Protein AF-A0A355Q8A9-F1 (afdb_monomer)

pLDDT: mean 72.75, std 16.94, range [30.19, 93.56]

Solvent-accessible surface area (backbone atoms only — not comparable to full-atom values): 9545 Å² total; per-residue (Å²): 133,35,35,38,38,43,34,44,36,39,70,42,90,85,88,65,49,71,47,46,35,33,40,54,41,35,36,38,32,46,67,85,82,77,80,77,80,78,77,77,88,73,92,76,86,88,83,60,71,79,59,50,57,60,53,51,61,63,59,71,73,75,75,90,77,87,79,83,47,67,44,77,67,28,42,50,80,39,84,88,35,41,58,66,72,44,80,50,54,35,59,91,76,72,30,76,30,46,71,50,77,48,70,49,99,85,32,23,43,32,42,37,38,39,39,33,59,58,88,84,31,27,28,43,30,41,32,34,66,40,78,73,42,66,64,87,69,39,74,50,74,50,74,49,70,51,71,73,80,74,76,69,45,83,44,81,42,81,100

Foldseek 3Di:
DWKKKKKKKDWDDDDDFKWKKKWQFKKFFQDDPPPPPPPPDDDDDDDCVVVVVVVVVVVVVPDPPPDDGMDTQAHQVDPVRNFDKDKDKPPPQPFDWDWDWDADPSRIIMIITTGDCPPNTIMIMMMGMRPPDPCVSTDDMDIDMDTPPGDMDIDMDMD

Sequence (159 aa):
MCELLITLTFFLDAYSSKICFLISYVLIFKTIEINFSSNNFISTSMLFCRHIILSFFTMLISNSALSSNLLDIYDFNSPETAGSWMIVNDGVMGGVSQSRLSLDEQGALVFEGKVSLDYGGGFASVRSIVNQLDAEKYQGIFLKIRGDGNKYQLRLRQT

Secondary structure (DSSP, 8-state):
---EEEEEEEEESSS--EEEEEEEEEEEES---------------SS-HHHHHHHHHHHTTS----SSSEEEEEETTSTTTS--EEEEESGGGT---EEEEEE-TTS-EEEEEE---TTT-EEEEEEEEETT--GGG-SEEEEEEEE-S--EEEEEEE-

Nearest PDB structures (foldseek):
  4q56-assembly1_A  TM=4.611E-01  e=6.816E+00  Cornu aspersum
  9deq-assembly1_A  TM=3.152E-01  e=1.961E+00  Homo sapiens
  4ktr-assembly1_A  TM=3.423E-01  e=2.602E+00  [Bacillus] selenitireducens MLS10
  2y7o-assembly1_A  TM=4.104E-01  e=8.550E+00  Candida albicans

Mean predicted aligned error: 13.2 Å

Structure (mmCIF, N/CA/C/O backbone):
data_AF-A0A355Q8A9-F1
#
_entry.id   AF-A0A355Q8A9-F1
#
loop_
_atom_site.group_PDB
_atom_site.id
_atom_site.type_symbol
_atom_site.label_atom_id
_atom_site.label_alt_id
_atom_site.label_comp_id
_atom_site.label_asym_id
_atom_site.label_entity_id
_atom_site.label_seq_id
_atom_site.pdbx_PDB_ins_code
_atom_site.Cartn_x
_atom_site.Cartn_y
_atom_site.Cartn_z
_atom_site.occupancy
_atom_site.B_iso_or_equiv
_atom_site.auth_seq_id
_atom_site.auth_comp_id
_atom_site.auth_asym_id
_atom_site.auth_atom_id
_atom_site.pdbx_PDB_model_num
ATOM 1 N N . MET A 1 1 ? 1.504 4.319 23.824 1.00 54.47 1 MET A N 1
ATOM 2 C CA . MET A 1 1 ? 0.758 4.717 22.614 1.00 54.47 1 MET A CA 1
ATOM 3 C C . MET A 1 1 ? 1.632 4.260 21.466 1.00 54.47 1 MET A C 1
ATOM 5 O O . MET A 1 1 ? 2.736 4.771 21.365 1.00 54.47 1 MET A O 1
ATOM 9 N N . CYS A 1 2 ? 1.237 3.206 20.758 1.00 66.31 2 CYS A N 1
ATOM 10 C CA . CYS A 1 2 ? 2.065 2.581 19.726 1.00 66.31 2 CYS A CA 1
ATOM 11 C C . CYS A 1 2 ? 1.461 2.890 18.357 1.00 66.31 2 CYS A C 1
ATOM 13 O O . CYS A 1 2 ? 0.239 3.003 18.229 1.00 66.31 2 CYS A O 1
ATOM 15 N N . GLU A 1 3 ? 2.315 3.044 17.353 1.00 80.56 3 GLU A N 1
ATOM 16 C CA . GLU A 1 3 ? 1.901 3.205 15.963 1.00 80.56 3 GLU A CA 1
ATOM 17 C C . GLU A 1 3 ? 2.164 1.899 15.218 1.00 80.56 3 GLU A C 1
ATOM 19 O O . GLU A 1 3 ? 3.242 1.308 15.340 1.00 80.56 3 GLU A O 1
ATOM 24 N N . LEU A 1 4 ? 1.179 1.441 14.443 1.00 80.94 4 LEU A N 1
ATOM 25 C CA . LEU A 1 4 ? 1.325 0.276 13.576 1.00 80.94 4 LEU A CA 1
ATOM 26 C C . LEU A 1 4 ? 1.442 0.747 12.128 1.00 80.94 4 LEU A C 1
ATOM 28 O O . LEU A 1 4 ? 0.506 1.307 11.566 1.00 80.94 4 LEU A O 1
ATOM 32 N N . LEU A 1 5 ? 2.579 0.479 11.501 1.00 82.50 5 LEU A N 1
ATOM 33 C CA . LEU A 1 5 ? 2.782 0.683 10.078 1.00 82.50 5 LEU A CA 1
ATOM 34 C C . LEU A 1 5 ? 2.355 -0.573 9.313 1.00 82.50 5 LEU A C 1
ATOM 36 O O . LEU A 1 5 ? 2.938 -1.649 9.477 1.00 82.50 5 LEU A O 1
ATOM 40 N N . ILE A 1 6 ? 1.374 -0.412 8.430 1.00 83.38 6 ILE A N 1
ATOM 41 C CA . ILE A 1 6 ? 0.921 -1.439 7.492 1.00 83.38 6 ILE A CA 1
ATOM 42 C C . ILE A 1 6 ? 1.522 -1.114 6.132 1.00 83.38 6 ILE A C 1
ATOM 44 O O . ILE A 1 6 ? 1.378 -0.000 5.639 1.00 83.38 6 ILE A O 1
ATOM 48 N N . THR A 1 7 ? 2.225 -2.062 5.521 1.00 83.44 7 THR A N 1
ATOM 49 C CA . THR A 1 7 ? 2.821 -1.899 4.189 1.00 83.44 7 THR A CA 1
ATOM 50 C C . THR A 1 7 ? 2.472 -3.095 3.318 1.00 83.44 7 THR A C 1
ATOM 52 O O . THR A 1 7 ? 2.724 -4.233 3.711 1.00 83.44 7 THR A O 1
ATOM 55 N N . LEU A 1 8 ? 1.930 -2.846 2.127 1.00 79.69 8 LEU A N 1
ATOM 56 C CA . LEU A 1 8 ? 1.805 -3.851 1.079 1.00 79.69 8 LEU A CA 1
ATOM 57 C C . LEU A 1 8 ? 2.822 -3.543 -0.017 1.00 79.69 8 LEU A C 1
ATOM 59 O O . LEU A 1 8 ? 2.828 -2.448 -0.581 1.00 79.69 8 LEU A O 1
ATOM 63 N N . THR A 1 9 ? 3.680 -4.509 -0.322 1.00 82.88 9 THR A N 1
ATOM 64 C CA . THR A 1 9 ? 4.737 -4.348 -1.322 1.00 82.88 9 THR A CA 1
ATOM 65 C C . THR A 1 9 ? 4.637 -5.422 -2.388 1.00 82.88 9 THR A C 1
ATOM 67 O O . THR A 1 9 ? 4.447 -6.600 -2.078 1.00 82.88 9 THR A O 1
ATOM 70 N N . PHE A 1 10 ? 4.822 -5.011 -3.640 1.00 81.00 10 PHE A N 1
ATOM 71 C CA . PHE A 1 10 ? 5.128 -5.905 -4.745 1.00 81.00 10 PHE A CA 1
ATOM 72 C C . PHE A 1 10 ? 6.609 -5.807 -5.101 1.00 81.00 10 PHE A C 1
ATOM 74 O O . PHE A 1 10 ? 7.131 -4.701 -5.259 1.00 81.00 10 PHE A O 1
ATOM 81 N N . PHE A 1 11 ? 7.254 -6.960 -5.252 1.00 76.88 11 PHE A N 1
ATOM 82 C CA . PHE A 1 11 ? 8.626 -7.075 -5.733 1.00 76.88 11 PHE A CA 1
ATOM 83 C C . PHE A 1 11 ? 8.620 -7.801 -7.067 1.00 76.88 11 PHE A C 1
ATOM 85 O O . PHE A 1 11 ? 7.938 -8.818 -7.224 1.00 76.88 11 PHE A O 1
ATOM 92 N N . LEU A 1 12 ? 9.367 -7.260 -8.022 1.00 70.00 12 LEU A N 1
ATOM 93 C CA . LEU A 1 12 ? 9.471 -7.839 -9.343 1.00 70.00 12 LEU A CA 1
ATOM 94 C C . LEU A 1 12 ? 10.848 -8.469 -9.539 1.00 70.00 12 LEU A C 1
ATOM 96 O O . LEU A 1 12 ? 11.843 -7.754 -9.598 1.00 70.00 12 LEU A O 1
ATOM 100 N N . ASP A 1 13 ? 10.863 -9.793 -9.729 1.00 62.44 13 ASP A N 1
ATOM 101 C CA . ASP A 1 13 ? 12.112 -10.554 -9.865 1.00 62.44 13 ASP A CA 1
ATOM 102 C C . ASP A 1 13 ? 12.352 -11.137 -11.275 1.00 62.44 13 ASP A C 1
ATOM 104 O O . ASP A 1 13 ? 13.454 -11.612 -11.521 1.00 62.44 13 ASP A O 1
ATOM 108 N N . ALA A 1 14 ? 11.379 -11.105 -12.212 1.00 55.81 14 ALA A N 1
ATOM 109 C CA . ALA A 1 14 ? 11.624 -11.402 -13.648 1.00 55.81 14 ALA A CA 1
ATOM 110 C C . ALA A 1 14 ? 10.412 -11.324 -14.618 1.00 55.81 14 ALA A C 1
ATOM 112 O O . ALA A 1 14 ? 10.646 -11.293 -15.823 1.00 55.81 14 ALA A O 1
ATOM 113 N N . TYR A 1 15 ? 9.138 -11.334 -14.178 1.00 53.66 15 TYR A N 1
ATOM 114 C CA . TYR A 1 15 ? 8.035 -11.765 -15.081 1.00 53.66 15 TYR A CA 1
ATOM 115 C C . TYR A 1 15 ? 6.814 -1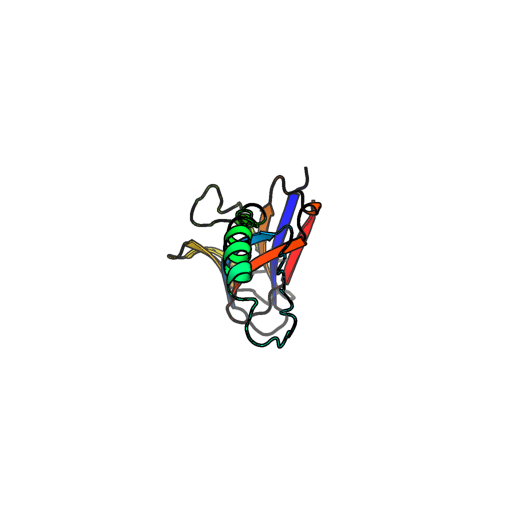0.837 -15.292 1.00 53.66 15 TYR A C 1
ATOM 117 O O . TYR A 1 15 ? 6.115 -11.014 -16.286 1.00 53.66 15 TYR A O 1
ATOM 125 N N . SER A 1 16 ? 6.523 -9.853 -14.435 1.00 59.41 16 SER A N 1
ATOM 126 C CA . SER A 1 16 ? 5.306 -9.016 -14.534 1.00 59.41 16 SER A CA 1
ATOM 127 C C . SER A 1 16 ? 5.563 -7.529 -14.264 1.00 59.41 16 SER A C 1
ATOM 129 O O . SER A 1 16 ? 5.857 -7.138 -13.145 1.00 59.41 16 SER A O 1
ATOM 131 N N . SER A 1 17 ? 5.429 -6.669 -15.279 1.00 68.44 17 SER A N 1
ATOM 132 C CA . SER A 1 17 ? 5.696 -5.225 -15.127 1.00 68.44 17 SER A CA 1
ATOM 133 C C . SER A 1 17 ? 4.497 -4.404 -14.654 1.00 68.44 17 SER A C 1
ATOM 135 O O . SER A 1 17 ? 4.674 -3.243 -14.303 1.00 68.44 17 SER A O 1
ATOM 137 N N . LYS A 1 18 ? 3.280 -4.957 -14.656 1.00 78.62 18 LYS A N 1
ATOM 138 C CA . LYS A 1 18 ? 2.061 -4.236 -14.265 1.00 78.62 18 LYS A CA 1
ATOM 139 C C . LYS A 1 18 ? 1.587 -4.717 -12.907 1.00 78.62 18 LYS A C 1
ATOM 141 O O . LYS A 1 18 ? 1.553 -5.921 -12.672 1.00 78.62 18 LYS A O 1
ATOM 146 N N . ILE A 1 19 ? 1.193 -3.766 -12.069 1.00 76.62 19 ILE A N 1
ATOM 147 C CA . ILE A 1 19 ? 0.560 -4.028 -10.783 1.00 76.62 19 ILE A CA 1
ATOM 148 C C . ILE A 1 19 ? -0.772 -3.294 -10.696 1.00 76.62 19 ILE A C 1
ATOM 150 O O . ILE A 1 19 ? -0.882 -2.141 -11.115 1.00 76.62 19 ILE A O 1
ATOM 154 N N . CYS A 1 20 ? -1.770 -3.959 -10.137 1.00 77.38 20 CYS A N 1
ATOM 155 C CA . CYS A 1 20 ? -3.066 -3.403 -9.798 1.00 77.38 20 CYS A CA 1
ATOM 156 C C . CYS A 1 20 ? -3.692 -4.255 -8.690 1.00 77.38 20 CYS A C 1
ATOM 158 O O . CYS A 1 20 ? -3.933 -5.450 -8.853 1.00 77.38 20 CYS A O 1
ATOM 160 N N . PHE A 1 21 ? -3.979 -3.649 -7.550 1.00 77.94 21 PHE A N 1
ATOM 161 C CA . PHE A 1 21 ? -4.845 -4.261 -6.556 1.00 77.94 21 PHE A CA 1
ATOM 162 C C . PHE A 1 21 ? -5.698 -3.200 -5.890 1.00 77.94 21 PHE A C 1
ATOM 164 O O . PHE A 1 21 ? -5.396 -2.008 -5.909 1.00 77.94 21 PHE A O 1
ATOM 171 N N . LEU A 1 22 ? -6.767 -3.670 -5.272 1.00 81.94 22 LEU A N 1
ATOM 172 C CA . LEU A 1 22 ? -7.739 -2.831 -4.614 1.00 81.94 22 LEU A CA 1
ATOM 173 C C . LEU A 1 22 ? -7.992 -3.335 -3.199 1.00 81.94 22 LEU A C 1
ATOM 175 O O . LEU A 1 22 ? -8.203 -4.532 -2.995 1.00 81.94 22 LEU A O 1
ATOM 179 N N . ILE A 1 23 ? -7.958 -2.421 -2.231 1.00 74.38 23 ILE A N 1
ATOM 180 C CA . ILE A 1 23 ? -8.246 -2.668 -0.819 1.00 74.38 23 ILE A CA 1
ATOM 181 C C . ILE A 1 23 ? -9.608 -2.057 -0.509 1.00 74.38 23 ILE A C 1
ATOM 183 O O . ILE A 1 23 ? -9.785 -0.850 -0.629 1.00 74.38 23 ILE A O 1
ATOM 187 N N . SER A 1 24 ? -10.571 -2.883 -0.100 1.00 61.97 24 SER A N 1
ATOM 188 C CA . SER A 1 24 ? -11.918 -2.394 0.229 1.00 61.97 24 SER A CA 1
ATOM 189 C C . SER A 1 24 ? -12.065 -1.973 1.690 1.00 61.97 24 SER A C 1
ATOM 191 O O . SER A 1 24 ? -12.793 -1.036 1.968 1.00 61.97 24 SER A O 1
ATOM 193 N N . TYR A 1 25 ? -11.409 -2.671 2.621 1.00 67.19 25 TYR A N 1
ATOM 194 C CA . TYR A 1 25 ? -11.372 -2.310 4.043 1.00 67.19 25 TYR A CA 1
ATOM 195 C C . TYR A 1 25 ? -10.264 -3.078 4.766 1.00 67.19 25 TYR A C 1
ATOM 197 O O . TYR A 1 25 ? -9.813 -4.142 4.307 1.00 67.19 25 TYR A O 1
ATOM 205 N N . VAL A 1 26 ? -9.854 -2.543 5.917 1.00 68.06 26 VAL A N 1
ATOM 206 C CA . VAL A 1 26 ? -8.905 -3.178 6.838 1.00 68.06 26 VAL A CA 1
ATOM 207 C C . VAL A 1 26 ? -9.480 -3.145 8.247 1.00 68.06 26 VAL A C 1
ATOM 209 O O . VAL A 1 26 ? -9.788 -2.079 8.774 1.00 68.06 26 VAL A O 1
ATOM 212 N N . LEU A 1 27 ? -9.586 -4.319 8.856 1.00 72.69 27 LEU A N 1
ATOM 213 C CA . LEU A 1 27 ? -10.195 -4.540 10.163 1.00 72.69 27 LEU A CA 1
ATOM 214 C C . LEU A 1 27 ? -9.198 -5.209 11.103 1.00 72.69 27 LEU A C 1
ATOM 216 O O . LEU A 1 27 ? -8.396 -6.036 10.671 1.00 72.69 27 LEU A O 1
ATOM 220 N N . ILE A 1 28 ? -9.300 -4.932 12.399 1.00 70.56 28 ILE A N 1
ATOM 221 C CA . ILE A 1 28 ? -8.595 -5.686 13.443 1.00 70.56 28 ILE A CA 1
ATOM 222 C C . ILE A 1 28 ? -9.617 -6.316 14.384 1.00 70.56 28 ILE A C 1
ATOM 224 O O . ILE A 1 28 ? -10.624 -5.690 14.717 1.00 70.56 28 ILE A O 1
ATOM 228 N N . PHE A 1 29 ? -9.362 -7.555 14.816 1.00 70.50 29 PHE A N 1
ATOM 229 C CA . PHE A 1 29 ? -10.262 -8.291 15.702 1.00 70.50 29 PHE A CA 1
ATOM 230 C C . PHE A 1 29 ? -9.585 -8.796 16.979 1.00 70.50 29 PHE A C 1
ATOM 232 O O . PHE A 1 29 ? -8.417 -9.186 16.979 1.00 70.50 29 PHE A O 1
ATOM 239 N N . LYS A 1 30 ? -10.336 -8.780 18.086 1.00 56.28 30 LYS A N 1
ATOM 240 C CA . LYS A 1 30 ? -9.855 -9.156 19.428 1.00 56.28 30 LYS A CA 1
ATOM 241 C C . LYS A 1 30 ? -9.949 -10.653 19.729 1.00 56.28 30 LYS A C 1
ATOM 243 O O . LYS A 1 30 ? -9.063 -11.180 20.383 1.00 56.28 30 LYS A O 1
ATOM 248 N N . THR A 1 31 ? -10.995 -11.305 19.225 1.00 45.94 31 THR A N 1
ATOM 249 C CA . THR A 1 31 ? -11.239 -12.755 19.223 1.00 45.94 31 THR A CA 1
ATOM 250 C C . THR A 1 31 ? -12.420 -13.014 18.287 1.00 45.94 31 THR A C 1
ATOM 252 O O . THR A 1 31 ? -13.414 -12.287 18.338 1.00 45.94 31 THR A O 1
ATOM 255 N N . ILE A 1 32 ? -12.341 -14.057 17.460 1.00 45.69 32 ILE A N 1
ATOM 256 C CA . ILE A 1 32 ? -13.514 -14.675 16.831 1.00 45.69 32 ILE A CA 1
ATOM 257 C C . ILE A 1 32 ? -13.871 -15.891 17.702 1.00 45.69 32 ILE A C 1
ATOM 259 O O . ILE A 1 32 ? -13.300 -16.965 17.531 1.00 45.69 32 ILE A O 1
ATOM 263 N N . GLU A 1 33 ? -14.768 -15.733 18.682 1.00 37.66 33 GLU A N 1
ATOM 264 C CA . GLU A 1 33 ? -15.346 -16.894 19.371 1.00 37.66 33 GLU A CA 1
ATOM 265 C C . GLU A 1 33 ? -16.378 -17.512 18.428 1.00 37.66 33 GLU A C 1
ATOM 267 O O . GLU A 1 33 ? -17.549 -17.133 18.422 1.00 37.66 33 GLU A O 1
ATOM 272 N N . ILE A 1 34 ? -15.953 -18.467 17.601 1.00 37.44 34 ILE A N 1
ATOM 273 C CA . ILE A 1 34 ? -16.901 -19.397 16.987 1.00 37.44 34 ILE A CA 1
ATOM 274 C C . ILE A 1 34 ? -17.162 -20.475 18.033 1.00 37.44 34 ILE A C 1
ATOM 276 O O . ILE A 1 34 ? -16.446 -21.472 18.118 1.00 37.44 34 ILE A O 1
ATOM 280 N N . ASN A 1 35 ? -18.184 -20.258 18.859 1.00 30.19 35 ASN A N 1
ATOM 281 C CA . ASN A 1 35 ? -18.726 -21.306 19.713 1.00 30.19 35 ASN A CA 1
ATOM 282 C C . ASN A 1 35 ? -19.346 -22.387 18.814 1.00 30.19 35 ASN A C 1
ATOM 284 O O . ASN A 1 35 ? -20.503 -22.290 18.406 1.00 30.19 35 ASN A O 1
ATOM 288 N N . PHE A 1 36 ? -18.575 -23.426 18.481 1.00 32.19 36 PHE A N 1
ATOM 289 C CA . PHE A 1 36 ? -19.138 -24.662 17.948 1.00 32.19 36 PHE A CA 1
ATOM 290 C C . PHE A 1 36 ? -19.924 -25.333 19.073 1.00 32.19 36 PHE A C 1
ATOM 292 O O . PHE A 1 36 ? -19.357 -25.988 19.946 1.00 32.19 36 PHE A O 1
ATOM 299 N N . SER A 1 37 ? -21.246 -25.163 19.061 1.00 31.25 37 SER A N 1
ATOM 300 C CA . SER A 1 37 ? -22.126 -26.000 19.868 1.00 31.25 37 SER A CA 1
ATOM 301 C C . SER A 1 37 ? -21.989 -27.436 19.361 1.00 31.25 37 SER A C 1
ATOM 303 O O . SER A 1 37 ? -22.476 -27.785 18.285 1.00 31.25 37 SER A O 1
ATOM 305 N N . SER A 1 38 ? -21.262 -28.266 20.109 1.00 39.31 38 SER A N 1
ATOM 306 C CA . SER A 1 38 ? -21.320 -29.711 19.935 1.00 39.31 38 SER A CA 1
ATOM 307 C C . SER A 1 38 ? -22.716 -30.157 20.363 1.00 39.31 38 SER A C 1
ATOM 309 O O . SER A 1 38 ? -23.038 -30.249 21.546 1.00 39.31 38 SER A O 1
ATOM 311 N N . ASN A 1 39 ? -23.589 -30.385 19.383 1.00 37.00 39 ASN A N 1
ATOM 312 C CA . ASN A 1 39 ? -24.871 -31.020 19.643 1.00 37.00 39 ASN A CA 1
ATOM 313 C C . ASN A 1 39 ? -24.605 -32.462 20.085 1.00 37.00 39 ASN A C 1
ATOM 315 O O . ASN A 1 39 ? -24.303 -33.334 19.271 1.00 37.00 39 ASN A O 1
ATOM 319 N N . ASN A 1 40 ? -24.706 -32.692 21.395 1.00 38.97 40 ASN A N 1
ATOM 320 C CA . ASN A 1 40 ? -24.765 -34.020 21.980 1.00 38.97 40 ASN A CA 1
ATOM 321 C C . ASN A 1 40 ? -25.949 -34.780 21.376 1.00 38.97 40 ASN A C 1
ATOM 323 O O . ASN A 1 40 ? -27.106 -34.374 21.496 1.00 38.97 40 ASN A O 1
ATOM 327 N N . PHE A 1 41 ? -25.642 -35.900 20.731 1.00 43.38 41 PHE A N 1
ATOM 328 C CA . PHE A 1 41 ? -26.619 -36.864 20.252 1.00 43.38 41 PHE A CA 1
ATOM 329 C C . PHE A 1 41 ? -27.269 -37.527 21.475 1.00 43.38 41 PHE A C 1
ATOM 331 O O . PHE A 1 41 ? -26.679 -38.405 22.101 1.00 43.38 41 PHE A O 1
ATOM 338 N N . ILE A 1 42 ? -28.472 -37.091 21.852 1.00 40.31 42 ILE A N 1
ATOM 339 C CA . ILE A 1 42 ? -29.273 -37.754 22.885 1.00 40.31 42 ILE A CA 1
ATOM 340 C C . ILE A 1 42 ? -30.589 -38.201 22.251 1.00 40.31 42 ILE A C 1
ATOM 342 O O . ILE A 1 42 ? -31.513 -37.420 22.040 1.00 40.31 42 ILE A O 1
ATOM 346 N N . SER A 1 43 ? -30.664 -39.499 21.959 1.00 41.66 43 SER A N 1
ATOM 347 C CA . SER A 1 43 ? -31.917 -40.206 21.704 1.00 41.66 43 SER A CA 1
ATOM 348 C C . SER A 1 43 ? -32.721 -40.266 23.002 1.00 41.66 43 SER A C 1
ATOM 350 O O . SER A 1 43 ? -32.316 -40.974 23.919 1.00 41.66 43 SER A O 1
ATOM 352 N N . THR A 1 44 ? -33.871 -39.592 23.087 1.00 41.12 44 THR A N 1
ATOM 353 C CA . THR A 1 44 ? -34.881 -39.909 24.112 1.00 41.12 44 THR A CA 1
ATOM 354 C C . THR A 1 44 ? -36.298 -39.761 23.562 1.00 41.12 44 THR A C 1
ATOM 356 O O . THR A 1 44 ? -36.695 -38.719 23.043 1.00 41.12 44 THR A O 1
ATOM 359 N N . SER A 1 45 ? -37.071 -40.841 23.663 1.00 46.75 45 SER A N 1
ATOM 360 C CA . SER A 1 45 ? -38.480 -40.897 23.288 1.00 46.75 45 SER A CA 1
ATOM 361 C C . SER A 1 45 ? -39.357 -40.199 24.331 1.00 46.75 45 SER A C 1
ATOM 363 O O . SER A 1 45 ? -39.340 -40.566 25.502 1.00 46.75 45 SER A O 1
ATOM 365 N N . MET A 1 46 ? -40.144 -39.229 23.853 1.00 48.88 46 MET A N 1
ATOM 366 C CA . MET A 1 46 ? -41.439 -38.766 24.374 1.00 48.88 46 MET A CA 1
ATOM 367 C C . MET A 1 46 ? -41.557 -38.575 25.895 1.00 48.88 46 MET A C 1
ATOM 369 O O . MET A 1 46 ? -42.105 -39.434 26.566 1.00 48.88 46 MET A O 1
ATOM 373 N N . LEU A 1 47 ? -41.125 -37.415 26.411 1.00 48.00 47 LEU A N 1
ATOM 374 C CA . LEU A 1 47 ? -41.716 -36.721 27.588 1.00 48.00 47 LEU A CA 1
ATOM 375 C C . LEU A 1 47 ? -41.032 -35.367 27.907 1.00 48.00 47 LEU A C 1
ATOM 377 O O . LEU A 1 47 ? -41.528 -34.594 28.719 1.00 48.00 47 LEU A O 1
ATOM 381 N N . PHE A 1 48 ? -39.951 -35.009 27.206 1.00 48.19 48 PHE A N 1
ATOM 382 C CA . PHE A 1 48 ? -39.165 -33.785 27.443 1.00 48.19 48 PHE A CA 1
ATOM 383 C C . PHE A 1 48 ? -39.759 -32.483 26.843 1.00 48.19 48 PHE A C 1
ATOM 385 O O . PHE A 1 48 ? -39.324 -31.378 27.169 1.00 48.19 48 PHE A O 1
ATOM 392 N N . CYS A 1 49 ? -40.776 -32.583 25.978 1.00 47.31 49 CYS A N 1
ATOM 393 C CA . CYS A 1 49 ? -41.210 -31.491 25.092 1.00 47.31 49 CYS A CA 1
ATOM 394 C C . CYS A 1 49 ? -41.697 -30.222 25.830 1.00 47.31 49 CYS A C 1
ATOM 396 O O . CYS A 1 49 ? -41.512 -29.117 25.332 1.00 47.31 49 CYS A O 1
ATOM 398 N N . ARG A 1 50 ? -42.236 -30.337 27.056 1.00 46.25 50 ARG A N 1
ATOM 399 C CA . ARG A 1 50 ? -42.762 -29.177 27.806 1.00 46.25 50 ARG A CA 1
ATOM 400 C C . ARG A 1 50 ? -41.703 -28.390 28.594 1.00 46.25 50 ARG A C 1
ATOM 402 O O . ARG A 1 50 ? -41.967 -27.252 28.962 1.00 46.25 50 ARG A O 1
ATOM 409 N N . HIS A 1 51 ? -40.528 -28.959 28.871 1.00 48.62 51 HIS A N 1
ATOM 410 C CA . HIS A 1 51 ? -39.435 -28.254 29.570 1.00 48.62 51 HIS A CA 1
ATOM 411 C C . HIS A 1 51 ? -38.364 -27.725 28.607 1.00 48.62 51 HIS A C 1
ATOM 413 O O . HIS A 1 51 ? -37.748 -26.705 28.899 1.00 48.62 51 HIS A O 1
ATOM 419 N N . ILE A 1 52 ? -38.231 -28.328 27.418 1.00 54.59 52 ILE A N 1
ATOM 420 C CA . ILE A 1 52 ? -37.351 -27.835 26.343 1.00 54.59 52 ILE A CA 1
ATOM 421 C C . ILE A 1 52 ? -37.817 -26.473 25.825 1.00 54.59 52 ILE A C 1
ATOM 423 O O . ILE A 1 52 ? -36.994 -25.595 25.604 1.00 54.59 52 ILE A O 1
ATOM 427 N N . ILE A 1 53 ? -39.129 -26.268 25.659 1.00 56.59 53 ILE A N 1
ATOM 428 C CA . ILE A 1 53 ? -39.668 -25.029 25.072 1.00 56.59 53 ILE A CA 1
ATOM 429 C C . ILE A 1 53 ? -39.434 -23.820 25.997 1.00 56.59 53 ILE A C 1
ATOM 431 O O . ILE A 1 53 ? -39.099 -22.740 25.515 1.00 56.59 53 ILE A O 1
ATOM 435 N N . LEU A 1 54 ? -39.543 -24.000 27.321 1.00 52.75 54 LEU A N 1
ATOM 436 C CA . LEU A 1 54 ? -39.307 -22.925 28.294 1.00 52.75 54 LEU A CA 1
ATOM 437 C C . LEU A 1 54 ? -37.810 -22.611 28.465 1.00 52.75 54 LEU A C 1
ATOM 439 O O . LEU A 1 54 ? -37.454 -21.444 28.601 1.00 52.75 54 LEU A O 1
ATOM 443 N N . SER A 1 55 ? -36.932 -23.623 28.402 1.00 53.53 55 SER A N 1
ATOM 444 C CA . SER A 1 55 ? -35.478 -23.414 28.489 1.00 53.53 55 SER A CA 1
ATOM 445 C C . SER A 1 55 ? -34.884 -22.840 27.197 1.00 53.53 55 SER A C 1
ATOM 447 O O . SER A 1 55 ? -33.936 -22.059 27.256 1.00 53.53 55 SER A O 1
ATOM 449 N N . PHE A 1 56 ? -35.456 -23.167 26.030 1.00 53.41 56 PHE A N 1
ATOM 450 C CA . PHE A 1 56 ? -35.095 -22.547 24.749 1.00 53.41 56 PHE A CA 1
ATOM 451 C C . PHE A 1 56 ? -35.448 -21.056 24.715 1.00 53.41 56 PHE A C 1
ATOM 453 O O . PHE A 1 56 ? -34.686 -20.259 24.172 1.00 53.41 56 PHE A O 1
ATOM 460 N N . PHE A 1 57 ? -36.567 -20.663 25.333 1.00 51.84 57 PHE A N 1
ATOM 461 C CA . PHE A 1 57 ? -36.999 -19.265 25.372 1.00 51.84 57 PHE A CA 1
ATOM 462 C C . PHE A 1 57 ? -36.087 -18.393 26.250 1.00 51.84 57 PHE A C 1
ATOM 464 O O . PHE A 1 57 ? -35.793 -17.255 25.896 1.00 51.84 57 PHE A O 1
ATOM 471 N N . THR A 1 58 ? -35.563 -18.937 27.353 1.00 53.78 58 THR A N 1
ATOM 472 C CA . THR A 1 58 ? -34.590 -18.235 28.210 1.00 53.78 58 THR A CA 1
ATOM 473 C C . THR A 1 58 ? -33.173 -18.208 27.630 1.00 53.78 58 THR A C 1
ATOM 475 O O . THR A 1 58 ? -32.414 -17.293 27.927 1.00 53.78 58 THR A O 1
ATOM 478 N N . MET A 1 59 ? -32.812 -19.172 26.775 1.00 52.44 59 MET A N 1
ATOM 479 C CA . MET A 1 59 ? -31.486 -19.255 26.144 1.00 52.44 59 MET A CA 1
ATOM 480 C C . MET A 1 59 ? -31.330 -18.309 24.935 1.00 52.44 59 MET A C 1
ATOM 482 O O . MET A 1 59 ? -30.212 -17.964 24.564 1.00 52.44 59 MET A O 1
ATOM 486 N N . LEU A 1 60 ? -32.434 -17.829 24.352 1.00 52.34 60 LEU A N 1
ATOM 487 C CA . LEU A 1 60 ? -32.421 -16.883 23.227 1.00 52.34 60 LEU A CA 1
ATOM 488 C C . LEU A 1 60 ? -32.138 -15.422 23.626 1.00 52.34 60 LEU A C 1
ATOM 490 O O . LEU A 1 60 ? -31.882 -14.602 22.750 1.00 52.34 60 LEU A O 1
ATOM 494 N N . ILE A 1 61 ? -32.149 -15.082 24.921 1.00 56.84 61 ILE A N 1
ATOM 495 C CA . ILE A 1 61 ? -31.956 -13.694 25.396 1.00 56.84 61 ILE A CA 1
ATOM 496 C C . ILE A 1 61 ? -30.493 -13.413 25.801 1.00 56.84 61 ILE A C 1
ATOM 498 O O . ILE A 1 61 ? -30.110 -12.271 26.035 1.00 56.84 61 ILE A O 1
ATOM 502 N N . SER A 1 62 ? -29.619 -14.419 25.815 1.00 55.34 62 SER A N 1
ATOM 503 C CA . SER A 1 62 ? -28.219 -14.259 26.228 1.00 55.34 62 SER A CA 1
ATOM 504 C C . SER A 1 62 ? -27.265 -14.393 25.049 1.00 55.34 62 SER A C 1
ATOM 506 O O . SER A 1 62 ? -26.516 -15.354 24.999 1.00 55.34 62 SER A O 1
ATOM 508 N N . ASN A 1 63 ? -27.317 -13.465 24.089 1.00 53.84 63 ASN A N 1
ATOM 509 C CA . ASN A 1 63 ? -26.202 -13.161 23.175 1.00 53.84 63 ASN A CA 1
ATOM 510 C C . ASN A 1 63 ? -26.484 -11.875 22.378 1.00 53.84 63 ASN A C 1
ATOM 512 O O . ASN A 1 63 ? -26.565 -11.877 21.154 1.00 53.84 63 ASN A O 1
ATOM 516 N N . SER A 1 64 ? -26.610 -10.742 23.069 1.00 52.94 64 SER A N 1
ATOM 517 C CA . SER A 1 64 ? -26.528 -9.414 22.442 1.00 52.94 64 SER A CA 1
ATOM 518 C C . SER A 1 64 ? -25.167 -8.764 22.719 1.00 52.94 64 SER A C 1
ATOM 520 O O . SER A 1 64 ? -25.091 -7.618 23.154 1.00 52.94 64 SER A O 1
ATOM 522 N N . ALA A 1 65 ? -24.082 -9.514 22.514 1.00 50.38 65 ALA A N 1
ATOM 523 C CA . ALA A 1 65 ? -22.710 -9.024 22.665 1.00 50.38 65 ALA A CA 1
ATOM 524 C C . ALA A 1 65 ? -21.856 -9.357 21.431 1.00 50.38 65 ALA A C 1
ATOM 526 O O . ALA A 1 65 ? -20.699 -9.745 21.542 1.00 50.38 65 ALA A O 1
ATOM 527 N N . LEU A 1 66 ? -22.422 -9.210 20.233 1.00 47.88 66 LEU A N 1
ATOM 528 C CA . LEU A 1 66 ? -21.670 -9.314 18.983 1.00 47.88 66 LEU A CA 1
ATOM 529 C C . LEU A 1 66 ? -21.569 -7.937 18.318 1.00 47.88 66 LEU A C 1
ATOM 531 O O . LEU A 1 66 ? -22.121 -7.725 17.248 1.00 47.88 66 LEU A O 1
ATOM 535 N N . SER A 1 67 ? -20.927 -6.966 18.974 1.00 50.03 67 SER A N 1
ATOM 536 C CA . SER A 1 67 ? -20.675 -5.669 18.317 1.00 50.03 67 SER A CA 1
ATOM 537 C C . SER A 1 67 ? -19.446 -4.888 18.803 1.00 50.03 67 SER A C 1
ATOM 539 O O . SER A 1 67 ? -19.245 -3.770 18.346 1.00 50.03 67 SER A O 1
ATOM 541 N N . SER A 1 68 ? -18.591 -5.427 19.682 1.00 54.25 68 SER A N 1
ATOM 542 C CA . SER A 1 68 ? -17.430 -4.680 20.216 1.00 54.25 68 SER A CA 1
ATOM 543 C C . SER A 1 68 ? -16.062 -5.313 19.933 1.00 54.25 68 SER A C 1
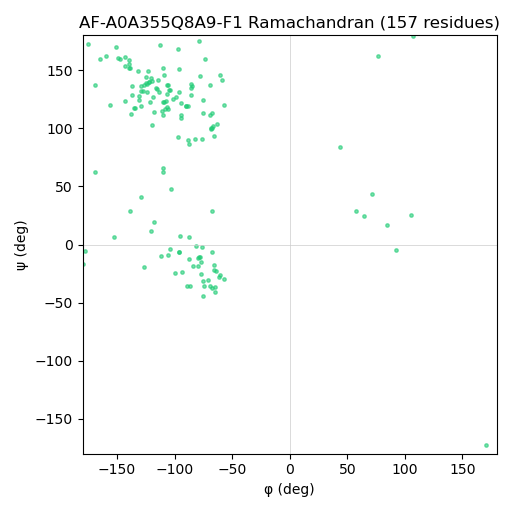ATOM 545 O O . SER A 1 68 ? -15.072 -4.912 20.539 1.00 54.25 68 SER A O 1
ATOM 547 N N . ASN A 1 69 ? -15.988 -6.324 19.061 1.00 63.28 69 ASN A N 1
ATOM 548 C CA . ASN A 1 69 ? -14.753 -7.088 18.820 1.00 63.28 69 ASN A CA 1
ATOM 549 C C . ASN A 1 69 ? -14.031 -6.735 17.512 1.00 63.28 69 ASN A C 1
ATOM 551 O O . ASN A 1 69 ? -12.955 -7.282 17.278 1.00 63.28 69 ASN A O 1
ATOM 555 N N . LEU A 1 70 ? -14.608 -5.856 16.687 1.00 67.19 70 LEU A N 1
ATOM 556 C CA . LEU A 1 70 ? -14.070 -5.426 15.397 1.00 67.19 70 LEU A CA 1
ATOM 557 C C . LEU A 1 70 ? -13.821 -3.918 15.421 1.00 67.19 70 LEU A C 1
ATOM 559 O O . LEU A 1 70 ? -14.725 -3.153 15.750 1.00 67.19 70 LEU A O 1
ATOM 563 N N . LEU A 1 71 ? -12.600 -3.516 15.078 1.00 77.44 71 LEU A N 1
ATOM 564 C CA . LEU A 1 71 ? -12.241 -2.125 14.823 1.00 77.44 71 LEU A CA 1
ATOM 565 C C . LEU A 1 71 ? -11.947 -1.969 13.331 1.00 77.44 71 LEU A C 1
ATOM 567 O O . LEU A 1 71 ? -10.978 -2.555 12.839 1.00 77.44 71 LEU A O 1
ATOM 571 N N . ASP A 1 72 ? -12.767 -1.183 12.632 1.00 76.94 72 ASP A N 1
ATOM 572 C CA . ASP A 1 72 ? -12.463 -0.709 11.279 1.00 76.94 72 ASP A CA 1
ATOM 573 C C . ASP A 1 72 ? -11.313 0.289 11.367 1.00 76.94 72 ASP A C 1
ATOM 575 O O . ASP A 1 72 ? -11.450 1.368 11.942 1.00 76.94 72 ASP A O 1
ATOM 579 N N . ILE A 1 73 ? -10.152 -0.101 10.840 1.00 81.19 73 ILE A N 1
ATOM 580 C CA . ILE A 1 73 ? -8.991 0.788 10.755 1.00 81.19 73 ILE A CA 1
ATOM 581 C C . ILE A 1 73 ? -9.198 1.790 9.627 1.00 81.19 73 ILE A C 1
ATOM 583 O O . ILE A 1 73 ? -8.880 2.967 9.776 1.00 81.19 73 ILE A O 1
ATOM 587 N N . TYR A 1 74 ? -9.674 1.285 8.486 1.00 82.94 74 TYR A N 1
ATOM 588 C CA . TYR A 1 74 ? -9.821 2.063 7.272 1.00 82.94 74 TYR A CA 1
ATOM 589 C C . TYR A 1 74 ? -11.175 1.802 6.627 1.00 82.94 74 TYR A C 1
ATOM 591 O O . TYR A 1 74 ? -11.444 0.686 6.175 1.00 82.94 74 TYR A O 1
ATOM 599 N N . ASP A 1 75 ? -11.966 2.868 6.545 1.00 80.25 75 ASP A N 1
ATOM 600 C CA . ASP A 1 75 ? -13.158 2.969 5.710 1.00 80.25 75 ASP A CA 1
ATOM 601 C C . ASP A 1 75 ? -12.929 4.088 4.694 1.00 80.25 75 ASP A C 1
ATOM 603 O O . ASP A 1 75 ? -12.803 5.262 5.046 1.00 80.25 75 ASP A O 1
ATOM 607 N N . PHE A 1 76 ? -12.848 3.710 3.424 1.00 81.50 76 PHE A N 1
ATOM 608 C CA . PHE A 1 76 ? -12.552 4.619 2.323 1.00 81.50 76 PHE A CA 1
ATOM 609 C C . PHE A 1 76 ? -13.777 5.414 1.843 1.00 81.50 76 PHE A C 1
ATOM 611 O O . PHE A 1 76 ? -13.634 6.261 0.962 1.00 81.50 76 PHE A O 1
ATOM 618 N N . ASN A 1 77 ? -14.961 5.189 2.427 1.00 79.00 77 ASN A N 1
ATOM 619 C CA . ASN A 1 77 ? -16.160 5.983 2.145 1.00 79.00 77 ASN A CA 1
ATOM 620 C C . ASN A 1 77 ? -16.150 7.358 2.834 1.00 79.00 77 ASN A C 1
ATOM 622 O O . ASN A 1 77 ? -16.932 8.232 2.458 1.00 79.00 77 ASN A O 1
ATOM 62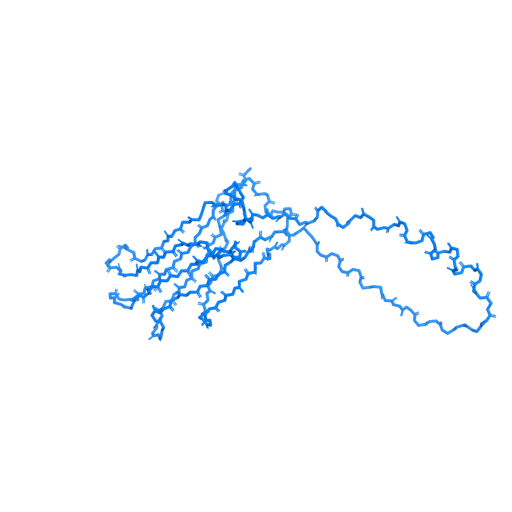6 N N . SER A 1 78 ? -1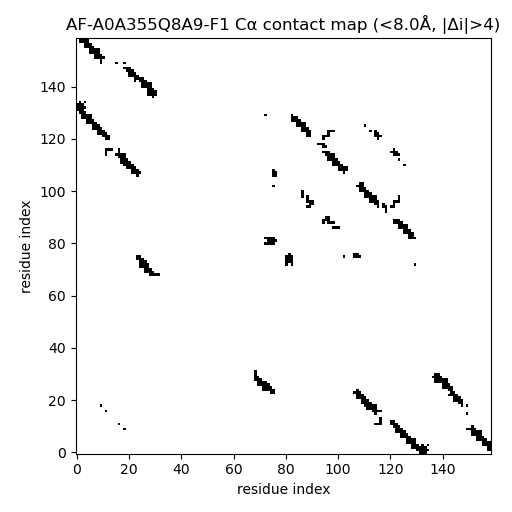5.274 7.573 3.823 1.00 77.38 78 SER A N 1
ATOM 627 C CA . SER A 1 78 ? -15.085 8.866 4.488 1.00 77.38 78 SER A CA 1
ATOM 628 C C . SER A 1 78 ? -13.606 9.277 4.493 1.00 77.38 78 SER A C 1
ATOM 630 O O . SER A 1 78 ? -12.749 8.483 4.885 1.00 77.38 78 SER A O 1
ATOM 632 N N . PRO A 1 79 ? -13.267 10.527 4.115 1.00 73.38 79 PRO A N 1
ATOM 633 C CA . PRO A 1 79 ? -11.887 11.019 4.141 1.00 73.38 79 PRO A CA 1
ATOM 634 C C . PRO A 1 79 ? -11.215 10.935 5.517 1.00 73.38 79 PRO A C 1
ATOM 636 O O . PRO A 1 79 ? -10.000 10.777 5.597 1.00 73.38 79 PRO A O 1
ATOM 639 N N . GLU A 1 80 ? -11.994 11.032 6.597 1.00 74.00 80 GLU A N 1
ATOM 640 C CA . GLU A 1 80 ? -11.485 10.985 7.973 1.00 74.00 80 GLU A CA 1
ATOM 641 C C . GLU A 1 80 ? -11.009 9.580 8.366 1.00 74.00 80 GLU A C 1
ATOM 643 O O . GLU A 1 80 ? -10.069 9.430 9.144 1.00 74.00 80 GLU A O 1
ATOM 648 N N . THR A 1 81 ? -11.632 8.550 7.793 1.00 76.88 81 THR A N 1
ATOM 649 C CA . THR A 1 81 ? -11.364 7.137 8.084 1.00 76.88 81 THR A CA 1
ATOM 650 C C . THR A 1 81 ? -10.584 6.436 6.977 1.00 76.88 81 THR A C 1
ATOM 652 O O . THR A 1 81 ? -1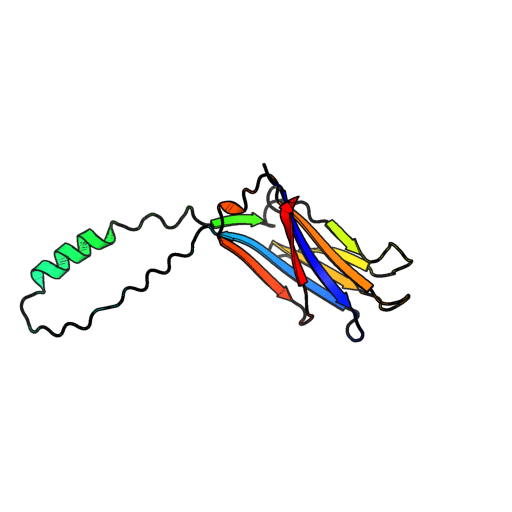0.119 5.323 7.183 1.00 76.88 81 THR A O 1
ATOM 655 N N . ALA A 1 82 ? -10.386 7.068 5.817 1.00 77.62 82 ALA A N 1
ATOM 656 C CA . ALA A 1 82 ? -9.653 6.490 4.687 1.00 77.62 82 ALA A CA 1
ATOM 657 C C . ALA A 1 82 ? -8.159 6.268 4.993 1.00 77.62 82 ALA A C 1
ATOM 659 O O . ALA A 1 82 ? -7.504 5.434 4.364 1.00 77.62 82 ALA A O 1
ATOM 660 N N . GLY A 1 83 ? -7.627 6.990 5.983 1.00 81.44 83 GLY A N 1
ATOM 661 C CA . GLY A 1 83 ? -6.235 6.904 6.400 1.00 81.44 83 GLY A CA 1
ATOM 662 C C . GLY A 1 83 ? -5.256 7.609 5.465 1.00 81.44 83 GLY A C 1
ATOM 663 O O . GLY A 1 83 ? -5.533 7.889 4.300 1.00 81.44 83 GLY A O 1
ATOM 664 N N . SER A 1 84 ? -4.055 7.867 5.979 1.00 86.25 84 SER A N 1
ATOM 665 C CA . SER A 1 84 ? -2.974 8.488 5.210 1.00 86.25 84 SER A CA 1
ATOM 666 C C . SER A 1 84 ? -2.156 7.414 4.501 1.00 86.25 84 SER A C 1
ATOM 668 O O . SER A 1 84 ? -1.203 6.871 5.068 1.00 86.25 84 SER A O 1
ATOM 670 N N . TRP A 1 85 ? -2.545 7.063 3.277 1.00 91.12 85 TRP A N 1
ATOM 671 C CA . TRP A 1 85 ? -1.797 6.121 2.445 1.00 91.12 85 TRP A CA 1
ATOM 672 C C . TRP A 1 85 ? -0.701 6.835 1.655 1.00 91.12 85 TRP A C 1
ATOM 674 O O . TRP A 1 85 ? -0.910 7.894 1.068 1.00 91.12 85 TRP A O 1
ATOM 684 N N . MET A 1 86 ? 0.486 6.241 1.641 1.00 91.94 86 MET A N 1
ATOM 685 C CA . MET A 1 86 ? 1.680 6.777 0.999 1.00 91.94 86 MET A CA 1
ATOM 686 C C . MET A 1 86 ? 2.272 5.746 0.050 1.00 91.94 86 MET A C 1
ATOM 688 O O . MET A 1 86 ? 2.413 4.573 0.398 1.00 91.94 86 MET A O 1
ATOM 692 N N . ILE A 1 87 ? 2.679 6.216 -1.122 1.00 93.38 87 ILE A N 1
ATOM 693 C CA . ILE A 1 87 ? 3.388 5.423 -2.120 1.00 93.38 87 ILE A CA 1
ATOM 694 C C . ILE A 1 87 ? 4.884 5.450 -1.821 1.00 93.38 87 ILE A C 1
ATOM 696 O O . ILE A 1 87 ? 5.443 6.502 -1.512 1.00 93.38 87 ILE A O 1
ATOM 700 N N . VAL A 1 88 ? 5.541 4.300 -1.954 1.00 92.38 88 VAL A N 1
ATOM 701 C CA . VAL A 1 88 ? 7.001 4.191 -1.921 1.00 92.38 88 VAL A CA 1
ATOM 702 C C . VAL A 1 88 ? 7.457 3.282 -3.059 1.00 92.38 88 VAL A C 1
ATOM 704 O O . VAL A 1 88 ? 7.125 2.095 -3.079 1.00 92.38 88 VAL A O 1
ATOM 707 N N . ASN A 1 89 ? 8.239 3.849 -3.977 1.00 91.44 89 ASN A N 1
ATOM 708 C CA . ASN A 1 89 ? 8.851 3.158 -5.114 1.00 91.44 89 ASN A CA 1
ATOM 709 C C . ASN A 1 89 ? 10.384 3.104 -4.956 1.00 91.44 89 ASN A C 1
ATOM 711 O O . ASN A 1 89 ? 10.959 3.756 -4.082 1.00 91.44 89 ASN A O 1
ATOM 715 N N . ASP A 1 90 ? 11.041 2.352 -5.830 1.00 85.69 90 ASP A N 1
ATOM 716 C CA . ASP A 1 90 ? 12.481 2.050 -5.900 1.00 85.69 90 ASP A CA 1
ATOM 717 C C . ASP A 1 90 ? 13.434 3.217 -6.260 1.00 85.69 90 ASP A C 1
ATOM 719 O O . ASP A 1 90 ? 14.536 3.009 -6.767 1.00 85.69 90 ASP A O 1
ATOM 723 N N . GLY A 1 91 ? 13.085 4.461 -5.929 1.00 78.06 91 GLY A N 1
ATOM 724 C CA . GLY A 1 91 ? 13.805 5.655 -6.400 1.00 78.06 91 GLY A CA 1
ATOM 725 C C . GLY A 1 91 ? 15.237 5.867 -5.873 1.00 78.06 91 GLY A C 1
ATOM 726 O O . GLY A 1 91 ? 15.913 6.784 -6.330 1.00 78.06 91 GLY A O 1
ATOM 727 N N . VAL A 1 92 ? 15.735 5.063 -4.925 1.00 67.50 92 VAL A N 1
ATOM 728 C CA . VAL A 1 92 ? 16.997 5.349 -4.201 1.00 67.50 92 VAL A CA 1
ATOM 729 C C . VAL A 1 92 ? 18.271 4.998 -4.993 1.00 67.50 92 VAL A C 1
ATOM 731 O O . VAL A 1 92 ? 19.347 5.445 -4.621 1.00 67.50 92 VAL A O 1
ATOM 734 N N . MET A 1 93 ? 18.189 4.296 -6.126 1.00 64.75 93 MET A N 1
ATOM 735 C CA . MET A 1 93 ? 19.365 3.965 -6.962 1.00 64.75 93 MET A CA 1
ATOM 736 C C . MET A 1 93 ? 19.095 4.110 -8.470 1.00 64.75 93 MET A C 1
ATOM 738 O O . MET A 1 93 ? 19.688 3.408 -9.283 1.00 64.75 93 MET A O 1
ATOM 742 N N . GLY A 1 94 ? 18.188 5.013 -8.856 1.00 71.31 94 GLY A N 1
ATOM 743 C CA . GLY A 1 94 ? 17.778 5.174 -10.257 1.00 71.31 94 GLY A CA 1
ATOM 744 C C . GLY A 1 94 ? 16.684 4.203 -10.706 1.00 71.31 94 GLY A C 1
ATOM 745 O O . GLY A 1 94 ? 16.469 4.053 -11.906 1.00 71.31 94 GLY A O 1
ATOM 746 N N . GLY A 1 95 ? 15.980 3.568 -9.762 1.00 80.69 95 GLY A N 1
ATOM 747 C CA . GLY A 1 95 ? 14.765 2.816 -10.059 1.00 80.69 95 GLY A CA 1
ATOM 748 C C . GLY A 1 95 ? 13.710 3.713 -10.706 1.00 80.69 95 GLY A C 1
ATOM 749 O O . GLY A 1 95 ? 13.576 4.897 -10.380 1.00 80.69 95 GLY A O 1
ATOM 750 N N . VAL A 1 96 ? 12.999 3.149 -11.678 1.00 87.31 96 VAL A N 1
ATOM 751 C CA . VAL A 1 96 ? 12.042 3.870 -12.531 1.00 87.31 96 VAL A CA 1
ATOM 752 C C . VAL A 1 96 ? 10.617 3.342 -12.368 1.00 87.31 96 VAL A C 1
ATOM 754 O O . VAL A 1 96 ? 9.769 3.560 -13.238 1.00 87.31 96 VAL A O 1
ATOM 757 N N . SER A 1 97 ? 10.332 2.646 -11.263 1.00 90.06 97 SER A N 1
ATOM 758 C CA . SER A 1 97 ? 8.983 2.171 -10.975 1.00 90.06 97 SER A CA 1
ATOM 759 C C . SER A 1 97 ? 8.058 3.343 -10.651 1.00 90.06 97 SER A C 1
ATOM 761 O O . SER A 1 97 ? 8.401 4.277 -9.922 1.00 90.06 97 SER A O 1
ATOM 763 N N . GLN A 1 98 ? 6.848 3.294 -11.199 1.00 91.44 98 GLN A N 1
ATOM 764 C CA . GLN A 1 98 ? 5.839 4.334 -11.035 1.00 91.44 98 GLN A CA 1
ATOM 765 C C . GLN A 1 98 ? 4.533 3.709 -10.586 1.00 91.44 98 GLN A C 1
ATOM 767 O O . GLN A 1 98 ? 4.103 2.689 -11.117 1.00 91.44 98 GLN A O 1
ATOM 772 N N . SER A 1 99 ? 3.877 4.337 -9.624 1.00 92.19 99 SER A N 1
ATOM 773 C CA . SER A 1 99 ? 2.601 3.870 -9.098 1.00 92.19 99 SER A CA 1
ATOM 774 C C . SER A 1 99 ? 1.758 5.052 -8.643 1.00 92.19 99 SER A C 1
ATOM 776 O O . SER A 1 99 ? 2.267 6.160 -8.451 1.00 92.19 99 SER A O 1
ATOM 778 N N . ARG A 1 100 ? 0.454 4.820 -8.522 1.00 93.56 100 ARG A N 1
ATOM 779 C CA . ARG A 1 100 ? -0.537 5.802 -8.091 1.00 93.56 100 ARG A CA 1
ATOM 780 C C . ARG A 1 100 ? -1.557 5.168 -7.157 1.00 93.56 100 ARG A C 1
ATOM 782 O O . ARG A 1 100 ? -1.758 3.954 -7.167 1.00 93.56 100 ARG A O 1
ATOM 789 N N . LEU A 1 101 ? -2.210 6.030 -6.387 1.00 92.44 101 LEU A N 1
ATOM 790 C CA . LEU A 1 101 ? -3.363 5.699 -5.567 1.00 92.44 101 LEU A CA 1
ATOM 791 C C . LEU A 1 101 ? -4.583 6.443 -6.089 1.00 92.44 101 LEU A C 1
ATOM 793 O O . LEU A 1 101 ? -4.486 7.601 -6.492 1.00 92.44 101 LEU A O 1
ATOM 797 N N . SER A 1 102 ? -5.723 5.771 -6.058 1.00 91.38 102 SER A N 1
ATOM 798 C CA . SER A 1 102 ? -7.029 6.350 -6.364 1.00 91.38 102 SER A CA 1
ATOM 799 C C . SER A 1 102 ? -8.118 5.621 -5.580 1.00 91.38 102 SER A C 1
ATOM 801 O O . SER A 1 102 ? -7.845 4.591 -4.966 1.00 91.38 102 SER A O 1
ATOM 803 N N . LEU A 1 103 ? -9.334 6.158 -5.582 1.00 89.38 103 LEU A N 1
ATOM 804 C CA . LEU A 1 103 ? -10.525 5.468 -5.092 1.00 89.38 103 LEU A CA 1
ATOM 805 C C . LEU A 1 103 ? -11.362 5.036 -6.296 1.00 89.38 103 LEU A C 1
ATOM 807 O O . LEU A 1 103 ? -11.499 5.812 -7.244 1.00 89.38 103 LEU A O 1
ATOM 811 N N . ASP A 1 104 ? -11.889 3.814 -6.275 1.00 87.00 104 ASP A N 1
ATOM 812 C CA . ASP A 1 104 ? -12.875 3.382 -7.266 1.00 87.00 104 ASP A CA 1
ATOM 813 C C . ASP A 1 104 ? -14.282 3.919 -6.941 1.00 87.00 104 ASP A C 1
ATOM 815 O O . ASP A 1 104 ? -14.526 4.539 -5.903 1.00 87.00 104 ASP A O 1
ATOM 819 N N . GLU A 1 105 ? -15.234 3.667 -7.839 1.00 84.00 105 GLU A N 1
ATOM 820 C CA . GLU A 1 105 ? -16.635 4.076 -7.668 1.00 84.00 105 GLU A CA 1
ATOM 821 C C . GLU A 1 105 ? -17.339 3.370 -6.496 1.00 84.00 105 GLU A C 1
ATOM 823 O O . GLU A 1 105 ? -18.392 3.818 -6.047 1.00 84.00 105 GLU A O 1
ATOM 828 N N . GLN A 1 106 ? -16.785 2.257 -6.011 1.00 83.88 106 GLN A N 1
ATOM 829 C CA . GLN A 1 106 ? -17.314 1.481 -4.892 1.00 83.88 106 GLN A CA 1
ATOM 830 C C . GLN A 1 106 ? -16.659 1.859 -3.555 1.00 83.88 106 GLN A C 1
ATOM 832 O O . GLN A 1 106 ? -16.925 1.200 -2.548 1.00 83.88 106 GLN A O 1
ATOM 837 N N . GLY A 1 107 ? -15.830 2.908 -3.534 1.00 83.00 107 GLY A N 1
ATOM 838 C CA . GLY A 1 107 ? -15.168 3.381 -2.327 1.00 83.00 107 GLY A CA 1
ATOM 839 C C . GLY A 1 107 ? -14.075 2.429 -1.860 1.00 83.00 107 GLY A C 1
ATOM 840 O O . GLY A 1 107 ? -13.988 2.128 -0.679 1.00 83.00 107 GLY A O 1
ATOM 841 N N . ALA A 1 108 ? -13.253 1.910 -2.766 1.00 86.00 108 ALA A N 1
ATOM 842 C CA . ALA A 1 108 ? -12.104 1.089 -2.427 1.00 86.00 108 ALA A CA 1
ATOM 843 C C . ALA A 1 108 ? -10.798 1.700 -2.941 1.00 86.00 108 ALA A C 1
ATOM 845 O O . ALA A 1 108 ? -10.735 2.279 -4.026 1.00 86.00 108 ALA A O 1
ATOM 846 N N . LEU A 1 109 ? -9.732 1.558 -2.153 1.00 89.44 109 LEU A N 1
ATOM 847 C CA . LEU A 1 109 ? -8.418 2.095 -2.475 1.00 89.44 109 LEU A CA 1
ATOM 848 C C . LEU A 1 109 ? -7.745 1.253 -3.552 1.00 89.44 109 LEU A C 1
ATOM 850 O O . LEU A 1 109 ? -7.359 0.113 -3.308 1.00 89.44 109 LEU A O 1
ATOM 854 N N . VAL A 1 110 ? -7.556 1.841 -4.725 1.00 91.00 110 VAL A N 1
ATOM 855 C CA . VAL A 1 110 ? -6.850 1.246 -5.856 1.00 91.00 110 VAL A CA 1
ATOM 856 C C . VAL A 1 110 ? -5.397 1.683 -5.826 1.00 91.00 110 VAL A C 1
ATOM 858 O O . VAL A 1 110 ? -5.097 2.875 -5.913 1.00 91.00 110 VAL A O 1
ATOM 861 N N . PHE A 1 111 ? -4.494 0.711 -5.761 1.00 90.94 111 PHE A N 1
ATOM 862 C CA . PHE A 1 111 ? -3.075 0.905 -6.011 1.00 90.94 111 PHE A CA 1
ATOM 863 C C . PHE A 1 111 ? -2.692 0.233 -7.319 1.00 90.94 111 PHE A C 1
ATOM 865 O O . PHE A 1 111 ? -2.854 -0.976 -7.488 1.00 90.94 111 PHE A O 1
ATOM 872 N N . GLU A 1 112 ? -2.145 1.012 -8.240 1.00 91.69 112 GLU A N 1
ATOM 873 C CA . GLU A 1 112 ? -1.747 0.509 -9.547 1.00 91.69 112 GLU A CA 1
ATOM 874 C C . GLU A 1 112 ? -0.524 1.236 -10.085 1.00 91.69 112 GLU A C 1
ATOM 876 O O . GLU A 1 112 ? -0.187 2.343 -9.663 1.00 91.69 112 GLU A O 1
ATOM 881 N N . GLY A 1 113 ? 0.165 0.606 -11.027 1.00 90.38 113 GLY A N 1
ATOM 882 C CA . GLY A 1 113 ? 1.412 1.136 -11.536 1.00 90.38 113 GLY A CA 1
ATOM 883 C C . GLY A 1 113 ? 2.172 0.175 -12.428 1.00 90.38 113 GLY A C 1
ATOM 884 O O . GLY A 1 113 ? 1.703 -0.908 -12.790 1.00 90.38 113 GLY A O 1
ATOM 885 N N . LYS A 1 114 ? 3.386 0.597 -12.765 1.00 89.81 114 LYS A N 1
ATOM 886 C CA . LYS A 1 114 ? 4.363 -0.189 -13.495 1.00 89.81 114 LYS A CA 1
ATOM 887 C C . LYS A 1 114 ? 5.634 -0.326 -12.665 1.00 89.81 114 LYS A C 1
ATOM 889 O O . LYS A 1 114 ? 6.244 0.679 -12.302 1.00 89.81 114 LYS A O 1
ATOM 894 N N . VAL A 1 115 ? 6.034 -1.565 -12.403 1.00 88.81 115 VAL A N 1
ATOM 895 C CA . VAL A 1 115 ? 7.315 -1.887 -11.767 1.00 88.81 115 VAL A CA 1
ATOM 896 C C . VAL A 1 115 ? 8.323 -2.213 -12.860 1.00 88.81 115 VAL A C 1
ATOM 898 O O . VAL A 1 115 ? 8.013 -2.971 -13.784 1.00 88.81 115 VAL A O 1
ATOM 901 N N . SER A 1 116 ? 9.503 -1.598 -12.789 1.00 85.44 116 SER A N 1
ATOM 902 C CA . SER A 1 116 ? 10.589 -1.863 -13.732 1.00 85.44 116 SER A CA 1
ATOM 903 C C . SER A 1 116 ? 11.576 -2.882 -13.172 1.00 85.44 116 SER A C 1
ATOM 905 O O . SER A 1 116 ? 11.748 -2.995 -11.965 1.00 85.44 116 SER A O 1
ATOM 907 N N . LEU A 1 117 ? 12.214 -3.632 -14.067 1.00 83.75 117 LEU A N 1
ATOM 908 C CA . LEU A 1 117 ? 13.369 -4.481 -13.756 1.00 83.75 117 LEU A CA 1
ATOM 909 C C . LEU A 1 117 ? 14.698 -3.785 -14.062 1.00 83.75 117 LEU A C 1
ATOM 911 O O . LEU A 1 117 ? 15.767 -4.335 -13.783 1.00 83.75 117 LEU A O 1
ATOM 915 N N . ASP A 1 118 ? 14.635 -2.600 -14.665 1.00 82.25 118 ASP A N 1
ATOM 916 C CA . ASP A 1 118 ? 15.819 -1.843 -15.036 1.00 82.25 118 ASP A CA 1
ATOM 917 C C . ASP A 1 118 ? 16.646 -1.512 -13.789 1.00 82.25 118 ASP A C 1
ATOM 919 O O . ASP A 1 118 ? 16.108 -1.274 -12.711 1.00 82.25 118 ASP A O 1
ATOM 923 N N . TYR A 1 119 ? 17.970 -1.486 -13.949 1.00 82.50 119 TYR A N 1
ATOM 924 C CA . TYR A 1 119 ? 18.922 -1.144 -12.882 1.00 82.50 119 TYR A CA 1
ATOM 925 C C . TYR A 1 119 ? 18.959 -2.115 -11.687 1.00 82.50 119 TYR A C 1
ATOM 927 O O . TYR A 1 119 ? 19.433 -1.752 -10.612 1.00 82.50 119 TYR A O 1
ATOM 935 N N . GLY A 1 120 ? 18.569 -3.377 -11.898 1.00 77.25 120 GLY A N 1
ATOM 936 C CA . GLY A 1 120 ? 18.767 -4.455 -10.919 1.00 77.25 120 GLY A CA 1
ATOM 937 C C . GLY A 1 120 ? 17.502 -4.887 -10.180 1.00 77.25 120 GLY A C 1
ATOM 938 O O . GLY A 1 120 ? 17.605 -5.428 -9.080 1.00 77.25 120 GLY A O 1
ATOM 939 N N . GLY A 1 121 ? 16.333 -4.676 -10.786 1.00 81.44 121 GLY A N 1
ATOM 940 C CA . GLY A 1 121 ? 15.033 -5.009 -10.211 1.00 81.44 121 GLY A CA 1
ATOM 941 C C . GLY A 1 121 ? 14.267 -3.773 -9.758 1.00 81.44 121 GLY A C 1
ATOM 942 O O . GLY A 1 121 ? 14.749 -2.647 -9.856 1.00 81.44 121 GLY A O 1
ATOM 943 N N . GLY A 1 122 ? 13.064 -3.995 -9.239 1.00 87.88 122 GLY A N 1
ATOM 944 C CA . GLY A 1 122 ? 12.232 -2.896 -8.782 1.00 87.88 122 GLY A CA 1
ATOM 945 C C . GLY A 1 122 ? 11.152 -3.316 -7.812 1.00 87.88 122 GLY A C 1
ATOM 946 O O . GLY A 1 122 ? 10.787 -4.491 -7.684 1.00 87.88 122 GLY A O 1
ATOM 947 N N . PHE A 1 123 ? 10.636 -2.318 -7.106 1.00 88.81 123 PHE A N 1
ATOM 948 C CA . PHE A 1 123 ? 9.509 -2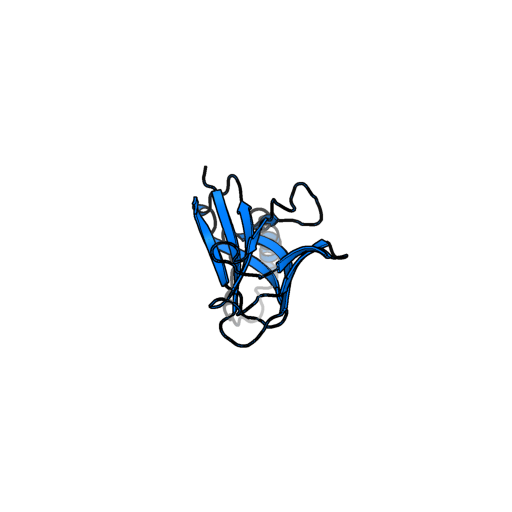.489 -6.208 1.00 88.81 123 PHE A CA 1
ATOM 949 C C . PHE A 1 12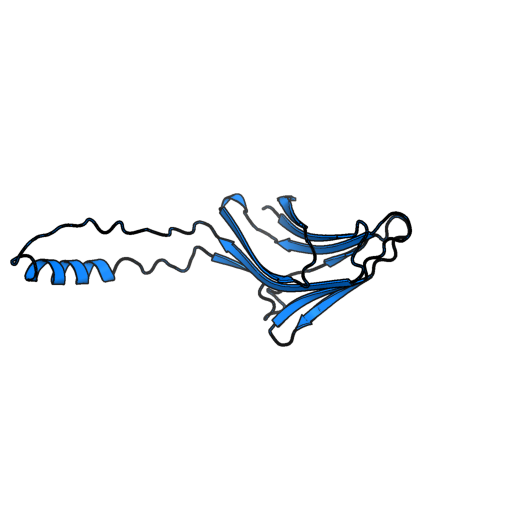3 ? 8.597 -1.272 -6.247 1.00 88.81 123 PHE A C 1
ATOM 951 O O . PHE A 1 123 ? 9.014 -0.135 -6.484 1.00 88.81 123 PHE A O 1
ATOM 958 N N . ALA A 1 124 ? 7.337 -1.532 -5.936 1.00 91.06 124 ALA A N 1
ATOM 959 C CA . ALA A 1 124 ? 6.366 -0.505 -5.627 1.00 91.06 124 ALA A CA 1
ATOM 960 C C . ALA A 1 124 ? 5.563 -0.964 -4.415 1.00 91.06 124 ALA A C 1
ATOM 962 O O . ALA A 1 124 ? 5.176 -2.131 -4.289 1.00 91.06 124 ALA A O 1
ATOM 963 N N . SER A 1 125 ? 5.344 -0.043 -3.488 1.00 91.44 125 SER A N 1
ATOM 964 C CA . SER A 1 125 ? 4.626 -0.319 -2.255 1.00 91.44 125 SER A CA 1
ATOM 965 C C . SER A 1 125 ? 3.698 0.810 -1.880 1.00 91.44 125 SER A C 1
ATOM 967 O O . SER A 1 125 ? 3.909 1.970 -2.234 1.00 91.44 125 SER A O 1
ATOM 969 N N . VAL A 1 126 ? 2.684 0.437 -1.116 1.00 92.88 126 VAL A N 1
ATOM 970 C CA . VAL A 1 126 ? 1.802 1.366 -0.441 1.00 92.88 126 VAL A CA 1
ATOM 971 C C . VAL A 1 126 ? 1.851 1.084 1.050 1.00 92.88 126 VAL A C 1
ATOM 973 O O . VAL A 1 126 ? 1.905 -0.072 1.476 1.00 92.88 126 VAL A O 1
ATOM 976 N N . ARG A 1 127 ? 1.858 2.137 1.859 1.00 92.69 127 ARG A N 1
ATOM 977 C CA . ARG A 1 127 ? 1.859 2.019 3.314 1.00 92.69 127 ARG A CA 1
ATOM 978 C C . ARG A 1 127 ? 0.939 3.029 3.965 1.00 92.69 127 ARG A C 1
ATOM 980 O O . ARG A 1 127 ? 0.771 4.126 3.441 1.00 92.69 127 ARG A O 1
ATOM 987 N N . SER A 1 128 ? 0.418 2.689 5.130 1.00 91.06 128 SER A N 1
ATOM 988 C CA . SER A 1 128 ? -0.296 3.627 5.986 1.00 91.06 128 SER A CA 1
ATOM 989 C C . SER A 1 128 ? 0.064 3.403 7.448 1.00 91.06 128 SER A C 1
ATOM 991 O O . SER A 1 128 ? 0.463 2.302 7.841 1.00 91.06 128 SER A O 1
ATOM 993 N N . ILE A 1 129 ? -0.017 4.478 8.227 1.00 88.38 129 ILE A N 1
ATOM 994 C CA . ILE A 1 129 ? 0.230 4.472 9.667 1.00 88.38 129 ILE A CA 1
ATOM 995 C C . ILE A 1 129 ? -1.125 4.420 10.362 1.00 88.38 129 ILE A C 1
ATOM 997 O O . ILE A 1 129 ? -2.005 5.240 10.091 1.00 88.38 129 ILE A O 1
ATOM 1001 N N . VAL A 1 130 ? -1.279 3.453 11.259 1.00 85.62 130 VAL A N 1
ATOM 1002 C CA . VAL A 1 130 ? -2.402 3.375 12.184 1.00 85.62 130 VAL A CA 1
ATOM 1003 C C . VAL A 1 130 ? -1.975 4.022 13.491 1.00 85.62 130 VAL A C 1
ATOM 1005 O O . VAL A 1 130 ? -1.152 3.479 14.235 1.00 85.62 130 VAL A O 1
ATOM 1008 N N . ASN A 1 131 ? -2.541 5.193 13.761 1.00 81.81 131 ASN A N 1
ATOM 1009 C CA . ASN A 1 131 ? -2.247 5.947 14.970 1.00 81.81 131 ASN A CA 1
ATOM 1010 C C . ASN A 1 131 ? -2.991 5.358 16.170 1.00 81.81 131 ASN A C 1
ATOM 1012 O O . ASN A 1 131 ? -4.135 4.923 16.055 1.00 81.81 131 ASN A O 1
ATOM 1016 N N . GLN A 1 132 ? -2.352 5.412 17.340 1.00 77.88 132 GLN A N 1
ATOM 1017 C CA . GLN A 1 132 ? -2.964 5.068 18.631 1.00 77.88 132 GLN A CA 1
ATOM 1018 C C . GLN A 1 132 ? -3.528 3.638 18.713 1.00 77.88 132 GLN A C 1
ATOM 1020 O O . GLN A 1 132 ? -4.444 3.371 19.494 1.00 77.88 132 GLN A O 1
ATOM 1025 N N . LEU A 1 133 ? -2.958 2.699 17.954 1.00 81.25 133 LEU A N 1
ATOM 1026 C CA . LEU A 1 133 ? -3.364 1.303 18.001 1.00 81.25 133 LEU A CA 1
ATOM 1027 C C . LEU A 1 133 ? -2.550 0.537 19.045 1.00 81.25 133 LEU A C 1
ATOM 1029 O O . LEU A 1 133 ? -1.337 0.371 18.942 1.00 81.25 133 LEU A O 1
ATOM 1033 N N . ASP A 1 134 ? -3.253 0.002 20.034 1.00 80.38 134 ASP A N 1
ATOM 1034 C CA . ASP A 1 134 ? -2.697 -0.963 20.974 1.00 80.38 134 ASP A CA 1
ATOM 1035 C C . ASP A 1 134 ? -2.845 -2.381 20.404 1.00 80.38 134 ASP A C 1
ATOM 1037 O O . ASP A 1 134 ? -3.853 -3.051 20.630 1.00 80.38 134 ASP A O 1
ATOM 1041 N N . ALA A 1 135 ? -1.870 -2.797 19.589 1.00 76.00 135 ALA A N 1
ATOM 1042 C CA . ALA A 1 135 ? -1.913 -4.056 18.844 1.00 76.00 135 ALA A CA 1
ATOM 1043 C C . ALA A 1 135 ? -2.014 -5.299 19.748 1.00 76.00 135 ALA A C 1
ATOM 1045 O O . ALA A 1 135 ? -2.595 -6.296 19.330 1.00 76.00 135 ALA A O 1
ATOM 1046 N N . GLU A 1 136 ? -1.534 -5.231 20.996 1.00 80.50 136 GLU A N 1
ATOM 1047 C CA . GLU A 1 136 ? -1.618 -6.334 21.967 1.00 80.50 136 GLU A CA 1
ATOM 1048 C C . GLU A 1 136 ? -3.065 -6.679 22.347 1.00 80.50 136 GLU A C 1
ATOM 1050 O O . GLU A 1 136 ? -3.361 -7.797 22.769 1.00 80.50 136 GLU A O 1
ATOM 1055 N N . LYS A 1 137 ? -4.000 -5.736 22.171 1.00 82.00 137 LYS A N 1
ATOM 1056 C CA . LYS A 1 137 ? -5.428 -5.961 22.432 1.00 82.00 137 LYS A CA 1
ATOM 1057 C C . LYS A 1 137 ? -6.121 -6.780 21.353 1.00 82.00 137 LYS A C 1
ATOM 1059 O O . LYS A 1 137 ? -7.317 -7.035 21.496 1.00 82.00 137 LYS A O 1
ATOM 1064 N N . TYR A 1 138 ? -5.415 -7.161 20.296 1.00 80.94 138 TYR A N 1
ATOM 1065 C CA . TYR A 1 138 ? -5.999 -7.785 19.129 1.00 80.94 138 TYR A CA 1
ATOM 1066 C C . TYR A 1 138 ? -5.242 -9.042 18.701 1.00 80.94 138 TYR A C 1
ATOM 1068 O O . TYR A 1 138 ? -4.034 -9.153 18.873 1.00 80.94 138 TYR A O 1
ATOM 1076 N N . GLN A 1 139 ? -5.961 -10.002 18.124 1.00 82.00 139 GLN A N 1
ATOM 1077 C CA . GLN A 1 139 ? -5.408 -11.291 17.700 1.00 82.00 139 GLN A CA 1
ATOM 1078 C C . GLN A 1 139 ? -4.962 -11.311 16.242 1.00 82.00 139 GLN A C 1
ATOM 1080 O O . GLN A 1 139 ? -4.139 -12.142 15.861 1.00 82.00 139 GLN A O 1
ATOM 1085 N N . GLY A 1 140 ? -5.513 -10.433 15.408 1.00 81.31 140 GLY A N 1
ATOM 1086 C CA . GLY A 1 140 ? -5.201 -10.451 13.991 1.00 81.31 140 GLY A CA 1
ATOM 1087 C C . GLY A 1 140 ? -5.831 -9.315 13.211 1.00 81.31 140 GLY A C 1
ATOM 1088 O O . GLY A 1 140 ? -6.649 -8.548 13.719 1.00 81.31 140 GLY A O 1
ATOM 1089 N N . ILE A 1 141 ? -5.428 -9.241 11.946 1.00 82.62 141 ILE A N 1
ATOM 1090 C CA . ILE A 1 141 ? -5.887 -8.253 10.974 1.00 82.62 141 ILE A CA 1
ATOM 1091 C C . ILE A 1 141 ? -6.623 -8.994 9.865 1.00 82.62 141 ILE A C 1
ATOM 1093 O O . ILE A 1 141 ? -6.147 -10.012 9.361 1.00 82.62 141 ILE A O 1
ATOM 1097 N N . PHE A 1 142 ? -7.775 -8.470 9.475 1.00 84.62 142 PHE A N 1
ATOM 1098 C CA . PHE A 1 142 ? -8.507 -8.898 8.300 1.00 84.62 142 PHE A CA 1
ATOM 1099 C C . PHE A 1 142 ? -8.371 -7.835 7.210 1.00 84.62 142 PHE A C 1
ATOM 1101 O O . PHE A 1 142 ? -8.615 -6.652 7.440 1.00 84.62 142 PHE A O 1
ATOM 1108 N N . LEU A 1 143 ? -7.987 -8.268 6.012 1.00 82.75 143 LEU A N 1
ATOM 1109 C CA . LEU A 1 143 ? -7.742 -7.397 4.872 1.00 82.75 143 LEU A CA 1
ATOM 1110 C C . LEU A 1 143 ? -8.518 -7.933 3.669 1.00 82.75 143 LEU A C 1
ATOM 1112 O O . L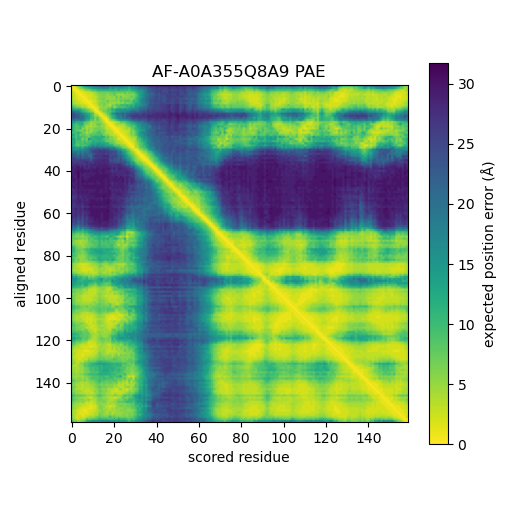EU A 1 143 ? -8.280 -9.061 3.232 1.00 82.75 143 LEU A O 1
ATOM 1116 N N . LYS A 1 144 ? -9.446 -7.137 3.126 1.00 84.94 144 LYS A N 1
ATOM 1117 C CA . LYS A 1 144 ? -10.168 -7.503 1.902 1.00 84.94 144 LYS A CA 1
ATOM 1118 C C . LYS A 1 144 ? -9.475 -6.894 0.691 1.00 84.94 144 LYS A C 1
ATOM 1120 O O . LYS A 1 144 ? -9.516 -5.679 0.503 1.00 84.94 144 LYS A O 1
ATOM 1125 N N . ILE A 1 145 ? -8.874 -7.754 -0.130 1.00 85.50 145 ILE A N 1
ATOM 1126 C CA . ILE A 1 145 ? -8.123 -7.363 -1.328 1.00 85.50 145 ILE A CA 1
ATOM 1127 C C . ILE A 1 145 ? -8.722 -8.029 -2.561 1.00 85.50 145 ILE A C 1
ATOM 1129 O O . ILE A 1 145 ? -9.039 -9.219 -2.542 1.00 85.50 145 ILE A O 1
ATOM 1133 N N . ARG A 1 146 ? -8.801 -7.281 -3.659 1.00 86.62 146 ARG A N 1
ATOM 1134 C CA . ARG A 1 146 ? -8.920 -7.828 -5.012 1.00 86.62 146 ARG A CA 1
ATOM 1135 C C . ARG A 1 146 ? -7.609 -7.554 -5.746 1.00 86.62 146 ARG A C 1
ATOM 1137 O O . ARG A 1 146 ? -7.283 -6.399 -5.988 1.00 86.62 146 ARG A O 1
ATOM 1144 N N . GLY A 1 147 ? -6.849 -8.605 -6.040 1.00 83.94 147 GLY A N 1
ATOM 1145 C CA . GLY A 1 147 ? -5.579 -8.504 -6.764 1.00 83.94 147 GLY A CA 1
ATOM 1146 C C . GLY A 1 147 ? -5.718 -8.796 -8.258 1.00 83.94 147 GLY A C 1
ATOM 1147 O O . GLY A 1 147 ? -6.724 -9.337 -8.709 1.00 83.94 147 GLY A O 1
ATOM 1148 N N . ASP A 1 148 ? -4.661 -8.492 -8.997 1.00 83.25 148 ASP A N 1
ATOM 1149 C CA . ASP A 1 148 ? -4.444 -8.785 -10.422 1.00 83.25 148 ASP A CA 1
ATOM 1150 C C . ASP A 1 148 ? -3.803 -10.165 -10.691 1.00 83.25 148 ASP A C 1
ATOM 1152 O O . ASP A 1 148 ? -3.446 -10.483 -11.824 1.00 83.25 148 ASP A O 1
ATOM 1156 N N . GLY A 1 149 ? -3.644 -10.992 -9.653 1.00 83.38 149 GLY A N 1
ATOM 1157 C CA . GLY A 1 149 ? -2.997 -12.307 -9.728 1.00 83.38 149 GLY A CA 1
ATOM 1158 C C . GLY A 1 149 ? -1.496 -12.299 -9.421 1.00 83.38 149 GLY A C 1
ATOM 1159 O O . GLY A 1 149 ? -0.890 -13.368 -9.329 1.00 83.38 149 GLY A O 1
ATOM 1160 N N . ASN A 1 150 ? -0.892 -11.128 -9.205 1.00 83.31 150 ASN A N 1
ATOM 1161 C CA . ASN A 1 150 ? 0.487 -11.013 -8.749 1.00 83.31 150 ASN A CA 1
ATOM 1162 C C . ASN A 1 150 ? 0.641 -11.380 -7.254 1.00 83.31 150 ASN A C 1
ATOM 1164 O O . ASN A 1 150 ? -0.311 -11.362 -6.470 1.00 83.31 150 ASN A O 1
ATOM 1168 N N . LYS A 1 151 ? 1.871 -11.714 -6.834 1.00 84.81 151 LYS A N 1
ATOM 1169 C CA . LYS A 1 151 ? 2.204 -12.032 -5.433 1.00 84.81 151 LYS A CA 1
ATOM 1170 C C . LYS A 1 151 ? 2.626 -10.784 -4.664 1.00 84.81 151 LYS A C 1
ATOM 1172 O O . LYS A 1 151 ? 3.659 -10.202 -4.968 1.00 84.81 151 LYS A O 1
ATOM 1177 N N . TYR A 1 152 ? 1.890 -10.442 -3.614 1.00 86.38 152 TYR A N 1
ATOM 1178 C CA . TYR A 1 152 ? 2.187 -9.300 -2.748 1.00 86.38 152 TYR A CA 1
ATOM 1179 C C . TYR A 1 152 ? 2.645 -9.755 -1.366 1.00 86.38 152 TYR A C 1
ATOM 1181 O O . TYR A 1 152 ? 2.241 -10.812 -0.880 1.00 86.38 152 TYR A O 1
ATOM 1189 N N . GLN A 1 153 ? 3.454 -8.928 -0.710 1.00 88.56 153 GLN A N 1
ATOM 1190 C CA . GLN A 1 153 ? 3.850 -9.127 0.675 1.00 88.56 153 GLN A CA 1
ATOM 1191 C C . GLN A 1 153 ? 3.186 -8.079 1.568 1.00 88.56 153 GLN A C 1
ATOM 1193 O O . GLN A 1 153 ? 3.400 -6.881 1.387 1.00 88.56 153 GLN A O 1
ATOM 1198 N N . LEU A 1 154 ? 2.434 -8.543 2.567 1.00 89.75 154 LEU A N 1
ATOM 1199 C CA . LEU A 1 154 ? 1.977 -7.721 3.684 1.00 89.75 154 LEU A CA 1
ATOM 1200 C C . LEU A 1 154 ? 3.059 -7.685 4.764 1.00 89.75 154 LEU A C 1
ATOM 1202 O O . LEU A 1 154 ? 3.555 -8.727 5.195 1.00 89.75 154 LEU A O 1
ATOM 1206 N N . ARG A 1 155 ? 3.418 -6.484 5.208 1.00 89.12 155 ARG A N 1
ATOM 1207 C CA . ARG A 1 155 ? 4.351 -6.244 6.307 1.00 89.12 155 ARG A CA 1
ATOM 1208 C C . ARG A 1 155 ? 3.671 -5.381 7.358 1.00 89.12 155 ARG A C 1
ATOM 1210 O O . ARG A 1 155 ? 3.103 -4.337 7.041 1.00 89.12 155 ARG A O 1
ATOM 1217 N N . LEU A 1 156 ? 3.770 -5.825 8.602 1.00 87.19 156 LEU A N 1
ATOM 1218 C CA . LEU A 1 156 ? 3.312 -5.106 9.780 1.00 87.19 156 LEU A CA 1
ATOM 1219 C C . LEU A 1 156 ? 4.542 -4.732 10.599 1.00 87.19 156 LEU A C 1
ATOM 1221 O O . LEU A 1 156 ? 5.413 -5.575 10.821 1.00 87.19 156 LEU A O 1
ATOM 1225 N N . ARG A 1 157 ? 4.635 -3.473 11.017 1.00 84.50 157 ARG A N 1
ATOM 1226 C CA . ARG A 1 157 ? 5.743 -2.984 11.836 1.00 84.50 157 ARG A CA 1
ATOM 1227 C C . ARG A 1 157 ? 5.207 -2.097 12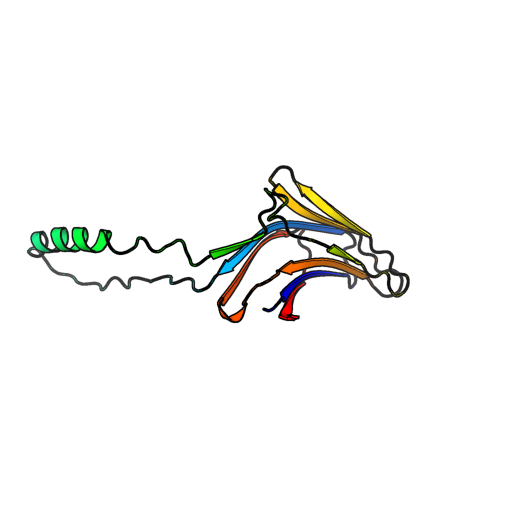.946 1.00 84.50 157 ARG A C 1
ATOM 1229 O O . ARG A 1 157 ? 4.471 -1.162 12.670 1.00 84.50 157 ARG A O 1
ATOM 1236 N N . GLN A 1 158 ? 5.612 -2.376 14.176 1.00 80.56 158 GLN A N 1
ATOM 1237 C CA . GLN A 1 158 ? 5.408 -1.467 15.296 1.00 80.56 158 GLN A CA 1
ATOM 1238 C C . GLN A 1 158 ? 6.552 -0.449 15.320 1.00 80.56 158 GLN A C 1
ATOM 1240 O O . GLN A 1 158 ? 7.712 -0.817 15.091 1.00 80.56 158 GLN A O 1
ATOM 1245 N N . THR A 1 159 ? 6.208 0.815 15.532 1.00 65.81 159 THR A N 1
ATOM 1246 C CA . THR A 1 159 ? 7.148 1.945 15.585 1.00 65.81 159 THR A CA 1
ATOM 1247 C C . THR A 1 159 ? 7.222 2.527 16.982 1.00 65.81 159 THR A C 1
ATOM 1249 O O . THR A 1 159 ? 6.187 2.489 17.688 1.00 65.81 159 THR A O 1
#

Radius of gyration: 23.42 Å; Cα contacts (8 Å, |Δi|>4): 300; chains: 1; bounding box: 62×52×45 Å